Protein AF-E8R1T0-F1 (afdb_monomer_lite)

Foldseek 3Di:
DDDDDDDPDDDPDDDPAPDQVAQKHFQLCCSLQQFQPVQPVHRRHGHPQCNSRRIDGADPPKDQQLLVRLNLDDVSAGDPQCRRRRIHHDDDAFKWFDPQCRQNQADPPPSAGDPRCSRRRIDHPDDDDPDPDDIDGDPPDDDDDD

InterPro domains:
  IPR036410 Heat shock protein DnaJ, cysteine-rich domain superfamily [SSF57938] (24-89)
  IPR036410 Heat shock protein DnaJ, cysteine-rich domain superfamily [SSF57938] (96-127)

Sequence (146 aa):
MSHVPAEPILTSRRPATPDPERGWVTCAFCGGTGIDPFGIMSELSTCSRCMGHGIVYVRPPHLRCAYCRGTGRHKTYACPVCKGAGVVTRPPGTLLTCPDCRGRGYEAESGMPCRTCKGIGVVTSGRNGRFRKAVHLVPATGSETR

Structure (mmCIF, N/CA/C/O backbone):
data_AF-E8R1T0-F1
#
_entry.id   AF-E8R1T0-F1
#
loop_
_atom_site.group_PDB
_atom_site.id
_atom_site.type_symbol
_atom_site.label_atom_id
_atom_site.label_alt_id
_atom_site.label_comp_id
_atom_site.label_asym_id
_atom_site.label_entity_id
_atom_site.label_seq_id
_atom_site.pdbx_PDB_ins_code
_atom_site.Cartn_x
_atom_site.Cartn_y
_atom_site.Cartn_z
_atom_site.occupancy
_atom_site.B_iso_or_equiv
_atom_site.auth_seq_id
_atom_site.auth_comp_id
_atom_site.auth_asym_id
_atom_site.auth_atom_id
_atom_site.pdbx_PDB_model_num
ATOM 1 N N . MET A 1 1 ? 50.961 -18.582 -16.296 1.00 46.59 1 MET A N 1
ATOM 2 C CA . MET A 1 1 ? 49.897 -17.637 -15.896 1.00 46.59 1 MET A CA 1
ATOM 3 C C . MET A 1 1 ? 48.577 -18.361 -16.087 1.00 46.59 1 MET A C 1
ATOM 5 O O . MET A 1 1 ? 48.102 -18.463 -17.208 1.00 46.59 1 MET A O 1
ATOM 9 N N . SER A 1 2 ? 48.086 -19.014 -15.036 1.00 43.47 2 SER A N 1
ATOM 10 C CA . SER A 1 2 ? 46.946 -19.932 -15.120 1.00 43.47 2 SER A CA 1
ATOM 11 C C . SER A 1 2 ? 45.640 -19.152 -14.990 1.00 43.47 2 SER A C 1
ATOM 13 O O . SER A 1 2 ? 45.421 -18.483 -13.983 1.00 43.47 2 SER A O 1
ATOM 15 N N . HIS A 1 3 ? 44.795 -19.220 -16.019 1.00 50.19 3 HIS A N 1
ATOM 16 C CA . HIS A 1 3 ? 43.432 -18.695 -15.989 1.00 50.19 3 HIS A CA 1
ATOM 17 C C . HIS A 1 3 ? 42.591 -19.495 -14.989 1.00 50.19 3 HIS A C 1
ATOM 19 O O . HIS A 1 3 ? 42.452 -20.709 -15.122 1.00 50.19 3 HIS A O 1
ATOM 25 N N . VAL A 1 4 ? 42.024 -18.805 -14.002 1.00 54.84 4 VAL A N 1
ATOM 26 C CA . VAL A 1 4 ? 40.996 -19.351 -13.110 1.00 54.84 4 VAL A CA 1
ATOM 27 C C . VAL A 1 4 ? 39.639 -19.146 -13.797 1.00 54.84 4 VAL A C 1
ATOM 29 O O . VAL A 1 4 ? 39.319 -18.001 -14.127 1.00 54.84 4 VAL A O 1
ATOM 32 N N . PRO A 1 5 ? 38.840 -20.195 -14.058 1.00 50.88 5 PRO A N 1
ATOM 33 C CA . PRO A 1 5 ? 37.480 -20.019 -14.550 1.00 50.88 5 PRO A CA 1
ATOM 34 C C . PRO A 1 5 ? 36.578 -19.515 -13.416 1.00 50.88 5 PRO A C 1
ATOM 36 O O . PRO A 1 5 ? 36.649 -19.996 -12.286 1.00 50.88 5 PRO A O 1
ATOM 39 N N . ALA A 1 6 ? 35.732 -18.530 -13.718 1.00 53.94 6 ALA A N 1
ATOM 40 C CA . ALA A 1 6 ? 34.710 -18.051 -12.798 1.00 53.94 6 ALA A CA 1
ATOM 41 C C . ALA A 1 6 ? 33.605 -19.109 -12.667 1.00 53.94 6 ALA A C 1
ATOM 43 O O . ALA A 1 6 ? 32.940 -19.443 -13.649 1.00 53.94 6 ALA A O 1
ATOM 44 N N . GLU A 1 7 ? 33.410 -19.634 -11.459 1.00 46.66 7 GLU A N 1
ATOM 45 C CA . GLU A 1 7 ? 32.284 -20.516 -11.162 1.00 46.66 7 GLU A CA 1
ATOM 46 C C . GLU A 1 7 ? 30.957 -19.735 -11.156 1.00 46.66 7 GLU A C 1
ATOM 48 O O . GLU A 1 7 ? 30.908 -18.593 -10.680 1.00 46.66 7 GLU A O 1
ATOM 53 N N . PRO A 1 8 ? 29.853 -20.323 -11.654 1.00 44.88 8 PRO A N 1
ATOM 54 C CA . PRO A 1 8 ? 28.541 -19.701 -11.574 1.00 44.88 8 PRO A CA 1
ATOM 55 C C . PRO A 1 8 ? 28.063 -19.690 -10.118 1.00 44.88 8 PRO A C 1
ATOM 57 O O . PRO A 1 8 ? 27.849 -20.735 -9.505 1.00 44.88 8 PRO A O 1
ATOM 60 N N . ILE A 1 9 ? 27.865 -18.491 -9.568 1.00 50.66 9 ILE A N 1
ATOM 61 C CA . ILE A 1 9 ? 27.299 -18.291 -8.231 1.00 50.66 9 ILE A CA 1
ATOM 62 C C . ILE A 1 9 ? 25.887 -18.884 -8.223 1.00 50.66 9 ILE A C 1
ATOM 64 O O . ILE A 1 9 ? 24.948 -18.335 -8.805 1.00 50.66 9 ILE A O 1
ATOM 68 N N . LEU A 1 10 ? 25.766 -20.038 -7.571 1.00 48.84 10 LEU A N 1
ATOM 69 C CA . LEU A 1 10 ? 24.530 -20.776 -7.387 1.00 48.84 10 LEU A CA 1
ATOM 70 C C . LEU A 1 10 ? 23.458 -19.868 -6.764 1.00 48.84 10 LEU A C 1
ATOM 72 O O . LEU A 1 10 ? 23.618 -19.297 -5.687 1.00 48.84 10 LEU A O 1
ATOM 76 N N . THR A 1 11 ? 22.348 -19.780 -7.485 1.00 52.62 11 THR A N 1
ATOM 77 C CA . THR A 1 11 ? 21.036 -19.236 -7.134 1.00 52.62 11 THR A CA 1
ATOM 78 C C . THR A 1 11 ? 20.724 -19.220 -5.630 1.00 52.62 11 THR A C 1
ATOM 80 O O . THR A 1 11 ? 20.352 -20.240 -5.042 1.00 52.62 11 THR A O 1
ATOM 83 N N . SER A 1 12 ? 20.769 -18.033 -5.021 1.00 45.50 12 SER A N 1
ATOM 84 C CA . SER A 1 12 ? 20.104 -17.785 -3.740 1.00 45.50 12 SER A CA 1
ATOM 85 C C . SER A 1 12 ? 18.596 -17.933 -3.950 1.00 45.50 12 SER A C 1
ATOM 87 O O . SER A 1 12 ? 17.959 -17.132 -4.639 1.00 45.50 12 SER A O 1
ATOM 89 N N . ARG A 1 13 ? 18.040 -19.029 -3.429 1.00 53.25 13 ARG A N 1
ATOM 90 C CA . ARG A 1 13 ? 16.621 -19.381 -3.524 1.00 53.25 13 ARG A CA 1
ATOM 91 C C . ARG A 1 13 ? 15.786 -18.2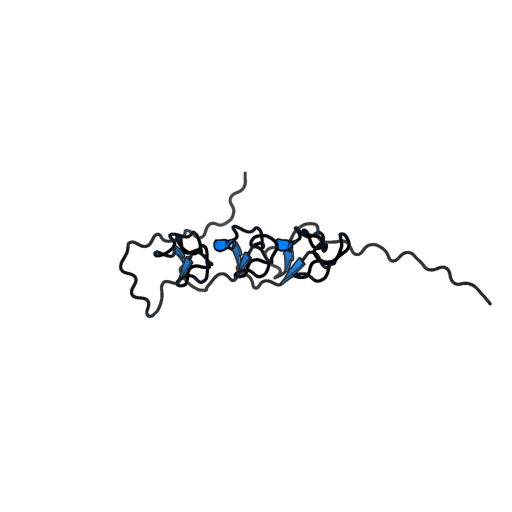46 -2.930 1.00 53.25 13 ARG A C 1
ATOM 93 O O . ARG A 1 13 ? 15.746 -18.076 -1.714 1.00 53.25 13 ARG A O 1
ATOM 100 N N . ARG A 1 14 ? 15.102 -17.482 -3.787 1.00 56.03 14 ARG A N 1
ATOM 101 C CA . ARG A 1 14 ? 14.025 -16.576 -3.364 1.00 56.03 14 ARG A CA 1
ATOM 102 C C . ARG A 1 14 ? 12.980 -17.409 -2.604 1.00 56.03 14 ARG A C 1
ATOM 104 O O . ARG A 1 14 ? 12.484 -18.379 -3.179 1.00 56.03 14 ARG A O 1
ATOM 111 N N . PRO A 1 15 ? 12.628 -17.074 -1.350 1.00 50.91 15 PRO A N 1
ATOM 112 C CA . PRO A 1 15 ? 11.488 -17.693 -0.684 1.00 50.91 15 PRO A CA 1
ATOM 113 C C . PRO A 1 15 ? 10.228 -17.436 -1.518 1.00 50.91 15 PRO A C 1
ATOM 115 O O . PRO A 1 15 ? 9.929 -16.291 -1.851 1.00 50.91 15 PRO A O 1
ATOM 118 N N . ALA A 1 16 ? 9.515 -18.501 -1.884 1.00 54.97 16 ALA A N 1
ATOM 119 C CA . ALA A 1 16 ? 8.381 -18.444 -2.809 1.00 54.97 16 ALA A CA 1
ATOM 120 C C . ALA A 1 16 ? 7.111 -17.809 -2.208 1.00 54.97 16 ALA A C 1
ATOM 122 O O . ALA A 1 16 ? 6.135 -17.610 -2.925 1.00 54.97 16 ALA A O 1
ATOM 123 N N . THR A 1 17 ? 7.110 -17.451 -0.922 1.00 48.69 17 THR A N 1
ATOM 124 C CA . THR A 1 17 ? 5.967 -16.817 -0.255 1.00 48.69 17 THR A CA 1
ATOM 125 C C . THR A 1 17 ? 6.437 -15.878 0.861 1.00 48.69 17 THR A C 1
ATOM 127 O O . THR A 1 17 ? 7.293 -16.280 1.653 1.00 48.69 17 THR A O 1
ATOM 130 N N . PRO A 1 18 ? 5.898 -14.650 0.973 1.00 53.25 18 PRO A N 1
ATOM 131 C CA . PRO A 1 18 ? 6.121 -13.809 2.143 1.00 53.25 18 PRO A CA 1
ATOM 132 C C . PRO A 1 18 ? 5.505 -14.472 3.383 1.00 53.25 18 PRO A C 1
ATOM 134 O O . PRO A 1 18 ? 4.295 -14.668 3.456 1.00 53.25 18 PRO A O 1
ATOM 137 N N . ASP A 1 19 ? 6.366 -14.847 4.326 1.00 52.62 19 ASP A N 1
ATOM 138 C CA . ASP A 1 19 ? 6.014 -15.396 5.635 1.00 52.62 19 ASP A CA 1
ATOM 139 C C . ASP A 1 19 ? 5.383 -14.283 6.499 1.00 52.62 19 ASP A C 1
ATOM 141 O O . ASP A 1 19 ? 6.057 -13.286 6.765 1.00 52.62 19 ASP A O 1
ATOM 145 N N . PRO A 1 20 ? 4.115 -14.402 6.935 1.00 54.84 20 PRO A N 1
ATOM 146 C CA . PRO A 1 20 ? 3.448 -13.379 7.739 1.00 54.84 20 PRO A CA 1
ATOM 147 C C . PRO A 1 20 ? 4.007 -13.235 9.169 1.00 54.84 20 PRO A C 1
ATOM 149 O O . PRO A 1 20 ? 3.711 -12.227 9.821 1.00 54.84 20 PRO A O 1
ATOM 152 N N . GLU A 1 21 ? 4.814 -14.185 9.657 1.00 56.72 21 GLU A N 1
ATOM 153 C CA . GLU A 1 21 ? 5.467 -14.122 10.974 1.00 56.72 21 GLU A CA 1
ATOM 154 C C . GLU A 1 21 ? 6.832 -13.427 10.927 1.00 56.72 21 GLU A C 1
ATOM 156 O O . GLU A 1 21 ? 7.286 -12.843 11.917 1.00 56.72 21 GLU A O 1
ATOM 161 N N . ARG A 1 22 ? 7.478 -13.410 9.758 1.00 61.22 22 ARG A N 1
ATOM 162 C CA . ARG A 1 22 ? 8.697 -12.632 9.526 1.00 61.22 22 ARG A CA 1
ATOM 163 C C . ARG A 1 22 ? 8.289 -11.257 9.037 1.00 61.22 22 ARG A C 1
ATOM 165 O O . ARG A 1 22 ? 7.431 -11.104 8.182 1.00 61.22 22 ARG A O 1
ATOM 172 N N . GLY A 1 23 ? 8.935 -10.219 9.551 1.00 82.50 23 GLY A N 1
ATOM 173 C CA . GLY A 1 23 ? 8.658 -8.840 9.153 1.00 82.50 23 GLY A CA 1
ATOM 174 C C . GLY A 1 23 ? 8.986 -8.512 7.692 1.00 82.50 23 GLY A C 1
ATOM 175 O O . GLY A 1 23 ? 9.224 -7.355 7.411 1.00 82.50 23 GLY A O 1
ATOM 176 N N . TRP A 1 24 ? 9.050 -9.469 6.765 1.00 91.50 24 TRP A N 1
ATOM 177 C CA . TRP A 1 24 ? 9.344 -9.262 5.351 1.00 91.50 24 TRP A CA 1
ATOM 178 C C . TRP A 1 24 ? 8.138 -9.654 4.507 1.00 91.50 24 TRP A C 1
ATOM 180 O O . TRP A 1 24 ? 7.695 -10.797 4.532 1.00 91.50 24 TRP A O 1
ATOM 190 N N . VAL A 1 25 ? 7.637 -8.712 3.714 1.00 92.19 25 VAL A N 1
ATOM 191 C CA . VAL A 1 25 ? 6.534 -8.947 2.776 1.00 92.19 25 VAL A CA 1
ATOM 192 C C . VAL A 1 25 ? 6.995 -8.697 1.347 1.00 92.19 25 VAL A C 1
ATOM 194 O O . VAL A 1 25 ? 7.926 -7.921 1.110 1.00 92.19 25 VAL A O 1
ATOM 197 N N . THR A 1 26 ? 6.324 -9.316 0.376 1.00 95.75 26 THR A N 1
ATOM 198 C CA . THR A 1 26 ? 6.538 -9.003 -1.040 1.00 95.75 26 THR A CA 1
ATOM 199 C C . THR A 1 26 ? 6.303 -7.514 -1.271 1.00 95.75 26 THR A C 1
ATOM 201 O O . THR A 1 26 ? 5.313 -6.943 -0.808 1.00 95.75 26 THR A O 1
ATOM 204 N N . CYS A 1 27 ? 7.214 -6.867 -1.995 1.00 96.81 27 CYS A N 1
ATOM 205 C CA . CYS A 1 27 ? 7.077 -5.465 -2.355 1.00 96.81 27 CYS A CA 1
ATOM 206 C C . CYS A 1 27 ? 5.879 -5.296 -3.295 1.00 96.81 27 CYS A C 1
ATOM 208 O O . CYS A 1 27 ? 5.992 -5.521 -4.501 1.00 96.81 27 CYS A O 1
ATOM 210 N N . ALA A 1 28 ? 4.735 -4.877 -2.754 1.00 97.69 28 ALA A N 1
ATOM 211 C CA . ALA A 1 28 ? 3.517 -4.675 -3.534 1.00 97.69 28 ALA A CA 1
ATOM 212 C C . ALA A 1 28 ? 3.709 -3.638 -4.651 1.00 97.69 28 ALA A C 1
ATOM 214 O O . ALA A 1 28 ? 3.136 -3.781 -5.728 1.00 97.69 28 ALA A O 1
ATOM 215 N N . PHE A 1 29 ? 4.576 -2.638 -4.439 1.00 96.75 29 PHE A N 1
ATOM 216 C CA . PHE A 1 29 ? 4.881 -1.645 -5.463 1.00 96.75 29 PHE A CA 1
ATOM 217 C C . PHE A 1 29 ? 5.438 -2.268 -6.741 1.00 96.75 29 PHE A C 1
ATOM 219 O O . PHE A 1 29 ? 4.982 -1.876 -7.798 1.00 96.75 29 PHE A O 1
ATOM 226 N N . CYS A 1 30 ? 6.354 -3.238 -6.703 1.00 96.31 30 CYS A N 1
ATOM 227 C CA . CYS A 1 30 ? 6.837 -3.908 -7.925 1.00 96.31 30 CYS A CA 1
ATOM 228 C C . CYS A 1 30 ? 6.238 -5.304 -8.141 1.00 96.31 30 CYS A C 1
ATOM 230 O O . CYS A 1 30 ? 6.597 -5.976 -9.098 1.00 96.31 30 CYS A O 1
ATOM 232 N N . GLY A 1 31 ? 5.351 -5.768 -7.257 1.00 95.00 31 GLY A N 1
ATOM 233 C CA . GLY A 1 31 ? 4.855 -7.146 -7.279 1.00 95.00 31 GLY A CA 1
ATOM 234 C C . GLY A 1 31 ? 5.948 -8.188 -7.013 1.00 95.00 31 GLY A C 1
ATOM 235 O O . GLY A 1 31 ? 5.815 -9.333 -7.420 1.00 95.00 31 GLY A O 1
ATOM 236 N N . GLY A 1 32 ? 7.049 -7.792 -6.369 1.00 95.81 32 GLY A N 1
ATOM 237 C CA . GLY A 1 32 ? 8.174 -8.680 -6.073 1.00 95.81 32 GLY A CA 1
ATOM 238 C C . GLY A 1 32 ? 9.211 -8.858 -7.181 1.00 95.81 32 GLY A C 1
ATOM 239 O O . GLY A 1 32 ? 10.209 -9.539 -6.960 1.00 95.81 32 GLY A O 1
ATOM 240 N N . THR A 1 33 ? 9.046 -8.218 -8.341 1.00 95.69 33 THR A N 1
ATOM 241 C CA . THR A 1 33 ? 10.011 -8.340 -9.450 1.00 95.69 33 THR A CA 1
ATOM 242 C C . THR A 1 33 ? 11.372 -7.728 -9.118 1.00 95.69 33 THR A C 1
ATOM 244 O O . THR A 1 33 ? 12.394 -8.174 -9.632 1.00 95.69 33 THR A O 1
ATOM 247 N N . GLY A 1 34 ? 11.382 -6.705 -8.257 1.00 94.88 34 GLY A N 1
ATOM 248 C CA . GLY A 1 34 ? 12.554 -5.862 -8.024 1.00 94.88 34 GLY A CA 1
ATOM 249 C C . GLY A 1 34 ? 12.772 -4.803 -9.110 1.00 94.88 34 GLY A C 1
ATOM 250 O O . GLY A 1 34 ? 13.667 -3.981 -8.965 1.00 94.88 34 GLY A O 1
ATOM 251 N N . ILE A 1 35 ? 11.928 -4.757 -10.141 1.00 94.69 35 ILE A N 1
ATOM 252 C CA . ILE A 1 35 ? 12.022 -3.821 -11.270 1.00 94.69 35 ILE A CA 1
ATOM 253 C C . ILE A 1 35 ? 10.973 -2.718 -11.094 1.00 94.69 35 ILE A C 1
ATOM 255 O O . ILE A 1 35 ? 9.875 -2.976 -10.586 1.00 94.69 35 ILE A O 1
ATOM 259 N N . ASP A 1 36 ? 11.319 -1.478 -11.436 1.00 93.25 36 ASP A N 1
ATOM 260 C CA . ASP A 1 36 ? 10.378 -0.363 -11.438 1.00 93.25 36 ASP A CA 1
ATOM 261 C C . ASP A 1 36 ? 9.261 -0.637 -12.458 1.00 93.25 36 ASP A C 1
ATOM 263 O O . ASP A 1 36 ? 9.531 -0.793 -13.646 1.00 93.25 36 ASP A O 1
ATOM 267 N N . PRO A 1 37 ? 7.996 -0.714 -12.022 1.00 90.88 37 PRO A N 1
ATOM 268 C CA . PRO A 1 37 ? 6.902 -1.132 -12.893 1.00 90.88 37 PRO A CA 1
ATOM 269 C C . PRO A 1 37 ? 6.464 -0.055 -13.892 1.00 90.88 37 PRO A C 1
ATOM 271 O O . PRO A 1 37 ? 5.557 -0.316 -14.679 1.00 90.88 37 PRO A O 1
ATOM 274 N N . PHE A 1 38 ? 7.030 1.153 -13.823 1.00 90.44 38 PHE A N 1
ATOM 275 C CA . PHE A 1 38 ? 6.661 2.280 -14.676 1.00 90.44 38 PHE A CA 1
ATOM 276 C C . PHE A 1 38 ? 7.807 2.739 -15.580 1.00 90.44 38 PHE A C 1
ATOM 278 O O . PHE A 1 38 ? 7.598 3.637 -16.389 1.00 90.44 38 PHE A O 1
ATOM 285 N N . GLY A 1 39 ? 8.995 2.141 -15.456 1.00 82.19 39 GLY A N 1
ATOM 286 C CA . GLY A 1 39 ? 10.133 2.398 -16.332 1.00 82.19 39 GLY A CA 1
ATOM 287 C C . GLY A 1 39 ? 10.574 3.862 -16.366 1.00 82.19 39 GLY A C 1
ATOM 288 O O . GLY A 1 39 ? 11.076 4.309 -17.391 1.00 82.19 39 GLY A O 1
ATOM 289 N N . ILE A 1 40 ? 10.372 4.621 -15.277 1.00 76.31 40 ILE A N 1
ATOM 290 C CA . ILE A 1 40 ? 10.496 6.095 -15.278 1.00 76.31 40 ILE A CA 1
ATO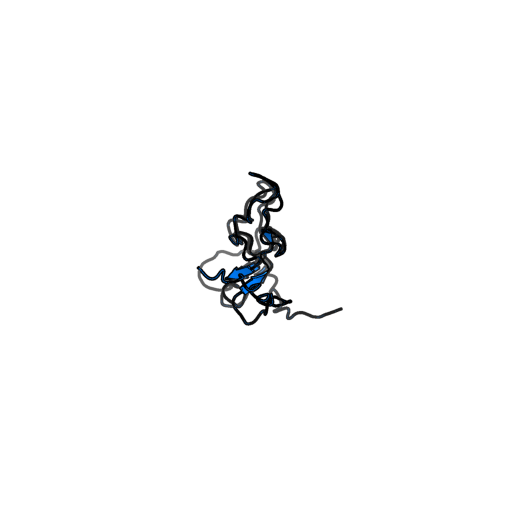M 291 C C . ILE A 1 40 ? 11.884 6.582 -15.737 1.00 76.31 40 ILE A C 1
ATOM 293 O O . ILE A 1 40 ? 11.980 7.650 -16.335 1.00 76.31 40 ILE A O 1
ATOM 297 N N . MET A 1 41 ? 12.949 5.813 -15.479 1.00 66.06 41 MET A N 1
ATOM 298 C CA . MET A 1 41 ? 14.293 6.085 -16.017 1.00 66.06 41 MET A CA 1
ATOM 299 C C . MET A 1 41 ? 14.695 5.126 -17.152 1.00 66.06 41 MET A C 1
ATOM 301 O O . MET A 1 41 ? 15.411 5.532 -18.061 1.00 66.06 41 MET A O 1
ATOM 305 N N . SER A 1 42 ? 14.256 3.864 -17.098 1.00 82.19 42 SER A N 1
ATOM 306 C CA . SER A 1 42 ? 14.391 2.828 -18.136 1.00 82.19 42 SER A CA 1
ATOM 307 C C . SER A 1 42 ? 13.605 1.572 -17.733 1.00 82.19 42 SER A C 1
ATOM 309 O O . SER A 1 42 ? 13.307 1.386 -16.552 1.00 82.19 42 SER A O 1
ATOM 311 N N . GLU A 1 43 ? 13.348 0.652 -18.665 1.00 78.12 43 GLU A N 1
ATOM 312 C CA . GLU A 1 43 ? 12.692 -0.643 -18.380 1.00 78.12 43 GLU A CA 1
ATOM 313 C C . GLU A 1 43 ? 13.485 -1.544 -17.416 1.00 78.12 43 GLU A C 1
ATOM 315 O O . GLU A 1 43 ? 12.922 -2.413 -16.756 1.00 78.12 43 GLU A O 1
ATOM 320 N N . LEU A 1 44 ? 14.797 -1.318 -17.304 1.00 81.25 44 LEU A N 1
ATOM 321 C CA . LEU A 1 44 ? 15.699 -2.068 -16.426 1.00 81.25 44 LEU A CA 1
ATOM 322 C C . LEU A 1 44 ? 15.909 -1.386 -15.069 1.00 81.25 44 LEU A C 1
ATOM 324 O O . LEU A 1 44 ? 16.734 -1.828 -14.267 1.00 81.25 44 LEU A O 1
ATOM 328 N N . SER A 1 45 ? 15.193 -0.292 -14.808 1.00 89.12 45 SER A N 1
ATOM 329 C CA . SER A 1 45 ? 15.346 0.458 -13.567 1.00 89.12 45 SER A CA 1
ATOM 330 C C . SER A 1 45 ? 14.970 -0.403 -12.371 1.00 89.12 45 SER A C 1
ATOM 332 O O . SER A 1 45 ? 13.916 -1.039 -12.340 1.00 89.12 45 SER A O 1
ATOM 334 N N . THR A 1 46 ? 15.824 -0.415 -11.351 1.00 93.75 46 THR A N 1
ATOM 335 C CA . THR A 1 46 ? 15.505 -1.104 -10.104 1.00 93.75 46 THR A CA 1
ATOM 336 C C . THR A 1 46 ? 14.334 -0.412 -9.413 1.00 93.75 46 THR A C 1
ATOM 338 O O . THR A 1 46 ? 14.167 0.807 -9.450 1.00 93.75 46 THR A O 1
ATOM 341 N N . CYS A 1 47 ? 13.490 -1.206 -8.762 1.00 94.38 47 CYS A N 1
ATOM 342 C CA . CYS A 1 47 ? 12.345 -0.705 -8.024 1.00 94.38 47 CYS A CA 1
ATOM 343 C C . CYS A 1 47 ? 12.819 0.233 -6.911 1.00 94.38 47 CYS A C 1
ATOM 345 O O . CYS A 1 47 ? 13.431 -0.214 -5.937 1.00 94.38 47 CYS A O 1
ATOM 347 N N . SER A 1 48 ? 12.445 1.509 -7.008 1.00 91.81 48 SER A N 1
ATOM 348 C CA . SER A 1 48 ? 12.827 2.570 -6.064 1.00 91.81 48 SER A CA 1
ATOM 349 C C . SER A 1 48 ? 12.446 2.282 -4.610 1.00 91.81 48 SER A C 1
ATOM 351 O O . SER A 1 48 ? 13.024 2.852 -3.685 1.00 91.81 48 SER A O 1
ATOM 353 N N . ARG A 1 49 ? 11.479 1.384 -4.377 1.00 94.12 49 ARG A N 1
ATOM 354 C CA . ARG A 1 49 ? 11.028 1.065 -3.024 1.00 94.12 49 ARG A CA 1
ATOM 355 C C . ARG A 1 49 ? 11.807 -0.050 -2.336 1.00 94.12 49 ARG A C 1
ATOM 357 O O . ARG A 1 49 ? 12.076 0.058 -1.143 1.00 94.12 49 ARG A O 1
ATOM 364 N N . CYS A 1 50 ? 12.089 -1.125 -3.062 1.00 95.31 50 CYS A N 1
ATOM 365 C CA . CYS A 1 50 ? 12.772 -2.306 -2.525 1.00 95.31 50 CYS A CA 1
ATOM 366 C C . CYS A 1 50 ? 14.214 -2.433 -3.014 1.00 95.31 50 CYS A C 1
ATOM 368 O O . CYS A 1 50 ? 14.848 -3.435 -2.718 1.00 95.31 50 CYS A O 1
ATOM 370 N N . MET A 1 51 ? 14.711 -1.463 -3.788 1.00 93.19 51 MET A N 1
ATOM 371 C CA . MET A 1 51 ? 16.087 -1.406 -4.291 1.00 93.19 51 MET A CA 1
ATOM 372 C C . MET A 1 51 ? 16.506 -2.675 -5.053 1.00 93.19 51 MET A C 1
ATOM 374 O O . MET A 1 51 ? 17.639 -3.122 -4.957 1.00 93.19 51 MET A O 1
ATOM 378 N N . GLY A 1 52 ? 15.577 -3.295 -5.788 1.00 94.62 52 GLY A N 1
ATOM 379 C CA . GLY A 1 52 ? 15.842 -4.546 -6.513 1.00 94.62 52 GLY A CA 1
ATOM 380 C C . GLY A 1 52 ? 15.544 -5.837 -5.747 1.00 94.62 52 GLY A C 1
ATOM 381 O O . GLY A 1 52 ? 15.437 -6.890 -6.369 1.00 94.62 52 GLY A O 1
ATOM 382 N N . HIS A 1 53 ? 15.333 -5.792 -4.428 1.00 95.00 53 HIS A N 1
ATOM 383 C CA . HIS A 1 53 ? 15.184 -7.011 -3.620 1.00 95.00 53 HIS A CA 1
ATOM 384 C C . HIS A 1 53 ? 13.853 -7.752 -3.818 1.00 95.00 53 HIS A C 1
ATOM 386 O O . HIS A 1 53 ? 13.758 -8.936 -3.511 1.00 95.00 53 HIS A O 1
ATOM 392 N N . GLY A 1 54 ? 12.801 -7.069 -4.276 1.00 95.62 54 GLY A N 1
ATOM 393 C CA . GLY A 1 54 ? 11.456 -7.646 -4.412 1.00 95.62 54 GLY A CA 1
ATOM 394 C C . GLY A 1 54 ? 10.701 -7.831 -3.086 1.00 95.62 54 GLY A C 1
ATOM 395 O O . GLY A 1 54 ? 9.514 -8.146 -3.087 1.00 95.62 54 GLY A O 1
ATOM 396 N N . ILE A 1 55 ? 11.333 -7.557 -1.947 1.00 94.62 55 ILE A N 1
ATOM 397 C CA . ILE A 1 55 ? 10.740 -7.648 -0.607 1.00 94.62 55 ILE A CA 1
ATOM 398 C C . ILE A 1 55 ? 10.990 -6.364 0.186 1.00 94.62 55 ILE A C 1
ATOM 400 O O . ILE A 1 55 ? 11.925 -5.617 -0.104 1.00 94.62 55 ILE A O 1
ATOM 404 N N . VAL A 1 56 ? 10.141 -6.087 1.175 1.00 94.19 56 VAL A N 1
ATOM 405 C CA . VAL A 1 56 ? 10.272 -4.937 2.082 1.00 94.19 56 VAL A CA 1
ATOM 406 C C . VAL A 1 56 ? 9.972 -5.337 3.520 1.00 94.19 56 VAL A C 1
ATOM 408 O O . VAL A 1 56 ? 9.139 -6.209 3.765 1.00 94.19 56 VAL A O 1
ATOM 411 N N . TYR A 1 57 ? 10.627 -4.670 4.470 1.00 91.38 57 TYR A N 1
ATOM 412 C CA . TYR A 1 57 ? 10.382 -4.901 5.887 1.00 91.38 57 TYR A CA 1
ATOM 413 C C . TYR A 1 57 ? 9.139 -4.144 6.385 1.00 91.38 57 TYR A C 1
ATOM 415 O O . TYR A 1 57 ? 8.974 -2.951 6.114 1.00 91.38 57 TYR A O 1
ATOM 423 N N . VAL A 1 58 ? 8.284 -4.821 7.149 1.00 90.88 58 VAL A N 1
ATOM 424 C CA . VAL A 1 58 ? 7.092 -4.300 7.820 1.00 90.88 58 VAL A CA 1
ATOM 425 C C . VAL A 1 58 ? 6.988 -4.929 9.207 1.00 90.88 58 VAL A C 1
ATOM 427 O O . VAL A 1 58 ? 7.121 -6.136 9.362 1.00 90.88 58 VAL A O 1
ATOM 430 N N . ARG A 1 59 ? 6.686 -4.116 10.225 1.00 88.25 59 ARG A N 1
ATOM 431 C CA . ARG A 1 59 ? 6.475 -4.599 11.596 1.00 88.25 59 ARG A CA 1
ATOM 432 C C . ARG A 1 59 ? 5.156 -5.389 11.705 1.00 88.25 59 ARG A C 1
AT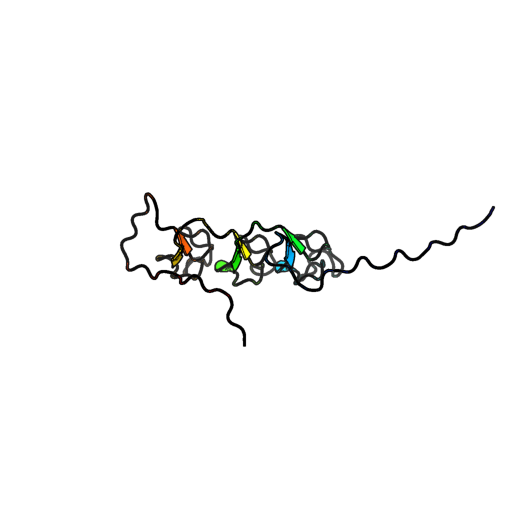OM 434 O O . ARG A 1 59 ? 4.108 -4.784 11.448 1.00 88.25 59 ARG A O 1
ATOM 441 N N . PRO A 1 60 ? 5.177 -6.671 12.121 1.00 88.50 60 PRO A N 1
ATOM 442 C CA . PRO A 1 60 ? 3.972 -7.428 12.456 1.00 88.50 60 PRO A CA 1
ATOM 443 C C . PRO A 1 60 ? 3.353 -6.978 13.798 1.00 88.50 60 PRO A C 1
ATOM 445 O O . PRO A 1 60 ? 4.073 -6.457 14.653 1.00 88.50 60 PRO A O 1
ATOM 448 N N . PRO A 1 61 ? 2.044 -7.193 14.025 1.00 90.69 61 PRO A N 1
ATOM 449 C CA . PRO A 1 61 ? 1.050 -7.573 13.025 1.00 90.69 61 PRO A CA 1
ATOM 450 C C . PRO A 1 61 ? 0.772 -6.412 12.060 1.00 90.69 61 PRO A C 1
ATOM 452 O O . PRO A 1 61 ? 0.918 -5.240 12.411 1.00 90.69 61 PRO A O 1
ATOM 455 N N . HIS A 1 62 ? 0.353 -6.725 10.837 1.00 91.44 62 HIS A N 1
ATOM 456 C CA . HIS A 1 62 ? 0.060 -5.731 9.806 1.00 91.44 62 HIS A CA 1
ATOM 457 C C . HIS A 1 62 ? -1.351 -5.909 9.233 1.00 91.44 62 HIS A C 1
ATOM 459 O O . HIS A 1 62 ? -1.963 -6.966 9.347 1.00 91.44 62 HIS A O 1
ATOM 465 N N . LEU A 1 63 ? -1.883 -4.840 8.646 1.00 93.94 63 LEU A N 1
ATOM 466 C CA . LEU A 1 63 ? -3.178 -4.788 7.972 1.00 93.94 63 LEU A CA 1
ATOM 467 C C . LEU A 1 63 ? -2.963 -4.436 6.504 1.00 93.94 63 LEU A C 1
ATOM 469 O O . LEU A 1 63 ? -2.058 -3.666 6.170 1.00 93.94 63 LEU A O 1
ATOM 473 N N . ARG A 1 64 ? -3.842 -4.913 5.621 1.00 96.25 64 ARG A N 1
ATOM 474 C CA . ARG A 1 64 ? -3.890 -4.418 4.241 1.00 96.25 64 ARG A CA 1
ATOM 475 C C . ARG A 1 64 ? -4.125 -2.905 4.253 1.00 96.25 64 ARG A C 1
ATOM 477 O O . ARG A 1 64 ? -5.015 -2.411 4.939 1.00 96.25 64 ARG A O 1
ATOM 484 N N . CYS A 1 65 ? -3.330 -2.157 3.492 1.00 97.81 65 CYS A N 1
ATOM 485 C CA . CYS A 1 65 ? -3.460 -0.705 3.416 1.00 97.81 65 CYS A CA 1
ATOM 486 C C . CYS A 1 65 ? -4.796 -0.334 2.761 1.00 97.81 65 CYS A C 1
ATOM 488 O O . CYS A 1 65 ? -4.981 -0.608 1.574 1.00 97.81 65 CYS A O 1
ATOM 490 N N . ALA A 1 66 ? -5.700 0.308 3.508 1.00 98.06 66 ALA A N 1
ATOM 491 C CA . ALA A 1 66 ? -7.013 0.703 3.000 1.00 98.06 66 ALA A CA 1
ATOM 492 C C . ALA A 1 66 ? -6.910 1.701 1.837 1.00 98.06 66 ALA A C 1
ATOM 494 O O . ALA A 1 66 ? -7.546 1.498 0.805 1.00 98.06 66 ALA A O 1
ATOM 495 N N . TYR A 1 67 ? -6.031 2.706 1.957 1.00 98.25 67 TYR A N 1
ATOM 496 C CA . TYR A 1 67 ? -5.854 3.756 0.946 1.00 98.25 67 TYR A CA 1
ATOM 497 C C . TYR A 1 67 ? -5.571 3.217 -0.465 1.00 98.25 67 TYR A C 1
ATOM 499 O O . TYR A 1 67 ? -6.251 3.577 -1.419 1.00 98.25 67 TYR A O 1
ATOM 507 N N . CYS A 1 68 ? -4.579 2.330 -0.603 1.00 97.75 68 CYS A N 1
ATOM 508 C CA . CYS A 1 68 ? -4.196 1.755 -1.901 1.00 97.75 68 CYS A CA 1
ATOM 509 C C . CYS A 1 68 ? -4.781 0.361 -2.152 1.00 97.75 68 CYS A C 1
ATOM 511 O O . CYS A 1 68 ? -4.449 -0.270 -3.156 1.00 97.75 68 CYS A O 1
ATOM 513 N N . ARG A 1 69 ? -5.588 -0.156 -1.218 1.00 96.88 69 ARG A N 1
ATOM 514 C CA . ARG A 1 69 ? -6.143 -1.516 -1.242 1.00 96.88 69 ARG A CA 1
ATOM 515 C C . ARG A 1 69 ? -5.068 -2.571 -1.518 1.00 96.88 69 ARG A C 1
ATOM 517 O O . ARG A 1 69 ? -5.221 -3.430 -2.379 1.00 96.88 69 ARG A O 1
ATOM 524 N N . GLY A 1 70 ? -3.941 -2.510 -0.821 1.00 96.50 70 GLY A N 1
ATOM 525 C CA . GLY A 1 70 ? -2.880 -3.512 -0.977 1.00 96.50 70 GLY A CA 1
ATOM 526 C C . GLY A 1 70 ? -1.973 -3.372 -2.198 1.00 96.50 70 GLY A C 1
ATOM 527 O O . GLY A 1 70 ? -0.944 -4.028 -2.228 1.00 96.50 70 GLY A O 1
ATOM 528 N N . THR A 1 71 ? -2.278 -2.507 -3.167 1.00 97.31 71 THR A N 1
ATOM 529 C CA . THR A 1 71 ? -1.481 -2.402 -4.408 1.00 97.31 71 THR A CA 1
ATOM 530 C C . THR A 1 71 ? -0.085 -1.815 -4.195 1.00 97.31 71 THR A C 1
ATOM 532 O O . THR A 1 71 ? 0.762 -1.887 -5.075 1.00 97.31 71 THR A O 1
ATOM 535 N N . GLY A 1 72 ? 0.156 -1.155 -3.059 1.00 97.44 72 GLY A N 1
ATOM 536 C CA . GLY A 1 72 ? 1.403 -0.433 -2.818 1.00 97.44 72 GLY A CA 1
ATOM 537 C C . GLY A 1 72 ? 1.576 0.808 -3.700 1.00 97.44 72 GLY A C 1
ATOM 538 O O . GLY A 1 72 ? 2.607 1.468 -3.611 1.00 97.44 72 GLY A O 1
ATOM 539 N N . ARG A 1 73 ? 0.589 1.182 -4.518 1.00 95.56 73 ARG A N 1
ATOM 540 C CA . ARG A 1 73 ? 0.720 2.239 -5.530 1.00 95.56 73 ARG A CA 1
ATOM 541 C C . ARG A 1 73 ? -0.321 3.340 -5.343 1.00 95.56 73 ARG A C 1
ATOM 543 O O . ARG A 1 73 ? -1.425 3.100 -4.856 1.00 95.56 73 ARG A O 1
ATOM 550 N N . HIS A 1 74 ? 0.041 4.552 -5.740 1.00 93.56 74 HIS A N 1
ATOM 551 C CA . HIS A 1 74 ? -0.890 5.631 -6.042 1.00 93.56 74 HIS A CA 1
ATOM 552 C C . HIS A 1 74 ? -0.461 6.241 -7.376 1.00 93.56 74 HIS A C 1
ATOM 554 O O . HIS A 1 74 ? 0.558 6.928 -7.449 1.00 93.56 74 HIS A O 1
ATOM 560 N N . LYS A 1 75 ? -1.224 5.944 -8.436 1.00 90.56 75 LYS A N 1
ATOM 561 C CA . LYS A 1 75 ? -0.804 6.179 -9.826 1.00 90.56 75 LYS A CA 1
ATOM 562 C C . LYS A 1 75 ? 0.556 5.505 -10.083 1.00 90.56 75 LYS A C 1
ATOM 564 O O . LYS A 1 75 ? 0.706 4.324 -9.775 1.00 90.56 75 LYS A O 1
ATOM 569 N N . THR A 1 76 ? 1.528 6.253 -10.593 1.00 91.69 76 THR A N 1
ATOM 570 C CA . THR A 1 76 ? 2.890 5.801 -10.905 1.00 91.69 76 THR A CA 1
ATOM 571 C C . THR A 1 76 ? 3.849 5.841 -9.711 1.00 91.69 76 THR A C 1
ATOM 573 O O . THR A 1 76 ? 5.001 5.439 -9.826 1.00 91.69 76 THR A O 1
ATOM 576 N N . TYR A 1 77 ? 3.397 6.297 -8.540 1.00 91.44 77 TYR A N 1
ATOM 577 C CA . TYR A 1 77 ? 4.250 6.460 -7.363 1.00 91.44 77 TYR A CA 1
ATOM 578 C C . TYR A 1 77 ? 3.939 5.430 -6.284 1.00 91.44 77 TYR A C 1
ATOM 580 O O . TYR A 1 77 ? 2.837 4.874 -6.200 1.00 91.44 77 TYR A O 1
ATOM 588 N N . ALA A 1 78 ? 4.915 5.192 -5.408 1.00 95.62 78 ALA A N 1
ATOM 589 C CA . ALA A 1 78 ? 4.691 4.403 -4.209 1.00 95.62 78 ALA A CA 1
ATOM 590 C C . ALA A 1 78 ? 3.561 5.028 -3.380 1.00 95.62 78 ALA A C 1
ATOM 592 O O . ALA A 1 78 ? 3.502 6.243 -3.184 1.00 95.62 78 ALA A O 1
ATOM 593 N N . CYS A 1 79 ? 2.660 4.187 -2.874 1.00 97.69 79 CYS A N 1
ATOM 594 C CA . CYS A 1 79 ? 1.543 4.634 -2.053 1.00 97.69 79 CYS A CA 1
ATOM 595 C C . CYS A 1 79 ? 2.062 5.485 -0.877 1.00 97.69 79 CYS A C 1
ATOM 597 O O . CYS A 1 79 ? 2.915 5.012 -0.117 1.00 97.69 79 CYS A O 1
ATOM 599 N N . PRO A 1 80 ? 1.540 6.707 -0.670 1.00 97.00 80 PRO A N 1
ATOM 600 C CA . PRO A 1 80 ? 2.054 7.617 0.350 1.00 97.00 80 PRO A CA 1
ATOM 601 C C . PRO A 1 80 ? 1.846 7.098 1.778 1.00 97.00 80 PRO A C 1
ATOM 603 O O . PRO A 1 80 ? 2.581 7.513 2.674 1.00 97.00 80 PRO A O 1
ATOM 606 N N . VAL A 1 81 ? 0.895 6.178 1.979 1.00 97.94 81 VAL A N 1
ATOM 607 C CA . VAL A 1 81 ? 0.538 5.599 3.281 1.00 97.94 81 VAL A CA 1
ATOM 608 C C . VAL A 1 81 ? 1.430 4.406 3.630 1.00 97.94 81 VAL A C 1
ATOM 610 O O . VAL A 1 81 ? 2.144 4.443 4.624 1.00 97.94 81 VAL A O 1
ATOM 613 N N . CYS A 1 82 ? 1.429 3.350 2.808 1.00 97.12 82 CYS A N 1
ATOM 614 C CA . CYS A 1 82 ? 2.196 2.126 3.083 1.00 97.12 82 CYS A CA 1
ATOM 615 C C . CYS A 1 82 ? 3.607 2.122 2.489 1.00 97.12 82 CYS A C 1
ATOM 617 O O . CYS A 1 82 ? 4.331 1.140 2.639 1.00 97.12 82 CYS A O 1
ATOM 619 N N . LYS A 1 83 ? 3.986 3.184 1.767 1.00 96.25 83 LYS A N 1
ATOM 620 C CA . LYS A 1 83 ? 5.274 3.305 1.077 1.00 96.25 83 LYS A CA 1
ATOM 621 C C . LYS A 1 83 ? 5.550 2.066 0.224 1.00 96.25 83 LYS A C 1
ATOM 623 O O . LYS A 1 83 ? 6.556 1.405 0.398 1.00 96.25 83 LYS A O 1
ATOM 628 N N . GLY A 1 84 ? 4.626 1.658 -0.636 1.00 96.69 84 GLY A N 1
ATOM 629 C CA . GLY A 1 84 ? 4.868 0.513 -1.522 1.00 96.69 84 GLY A CA 1
ATOM 630 C C . GLY A 1 84 ? 4.802 -0.885 -0.908 1.00 96.69 84 GLY A C 1
ATOM 631 O O . GLY A 1 84 ? 4.847 -1.850 -1.663 1.00 96.69 84 GLY A O 1
ATOM 632 N N . ALA A 1 85 ? 4.623 -1.029 0.407 1.00 96.81 85 ALA A N 1
ATOM 633 C CA . ALA A 1 85 ? 4.511 -2.348 1.032 1.00 96.81 85 ALA A CA 1
ATOM 634 C C . ALA A 1 85 ? 3.157 -3.036 0.790 1.00 96.81 85 ALA A C 1
ATOM 636 O O . ALA A 1 85 ? 3.032 -4.237 0.978 1.00 96.81 85 ALA A O 1
ATOM 637 N N . GLY A 1 86 ? 2.112 -2.281 0.438 1.00 97.12 86 GLY A N 1
ATOM 638 C CA . GLY A 1 86 ? 0.738 -2.799 0.333 1.00 97.12 86 GLY A CA 1
ATOM 639 C C . GLY A 1 86 ? 0.061 -3.038 1.690 1.00 97.12 86 GLY A C 1
ATOM 640 O O . GLY A 1 86 ? -1.164 -3.001 1.793 1.00 97.12 86 GLY A O 1
ATOM 641 N N . VAL A 1 87 ? 0.832 -3.154 2.763 1.00 96.31 87 VAL A N 1
ATOM 642 C CA . VAL A 1 87 ? 0.353 -3.316 4.139 1.00 96.31 87 VAL A CA 1
ATOM 643 C C . VAL A 1 87 ? 0.868 -2.192 5.041 1.00 96.31 87 VAL A C 1
ATOM 645 O O . VAL A 1 87 ? 1.839 -1.510 4.719 1.00 96.31 87 VAL A O 1
ATOM 648 N N . VAL A 1 88 ? 0.200 -1.974 6.167 1.00 95.19 88 VAL A N 1
ATOM 649 C CA . VAL A 1 88 ? 0.584 -1.016 7.214 1.00 95.19 88 VAL A CA 1
ATOM 650 C C . VAL A 1 88 ? 0.624 -1.728 8.558 1.00 95.19 88 VAL A C 1
ATOM 652 O O . VAL A 1 88 ? -0.135 -2.668 8.773 1.00 95.19 88 VAL A O 1
ATOM 655 N N . THR A 1 89 ? 1.478 -1.287 9.481 1.00 91.44 89 THR A N 1
ATOM 656 C CA . THR A 1 89 ? 1.487 -1.832 10.846 1.00 91.44 89 THR A CA 1
ATOM 657 C C . THR A 1 89 ? 0.115 -1.664 11.484 1.00 91.44 89 THR A C 1
ATOM 659 O O . THR A 1 89 ? -0.484 -0.586 11.429 1.00 91.44 89 THR A O 1
ATOM 662 N N . ARG A 1 90 ? -0.383 -2.741 12.088 1.00 91.81 90 ARG A N 1
ATOM 663 C CA . ARG A 1 90 ? -1.648 -2.744 12.808 1.00 91.81 90 ARG A CA 1
ATOM 664 C C . ARG A 1 90 ? -1.506 -1.877 14.068 1.00 91.81 90 ARG A C 1
ATOM 666 O O . ARG A 1 90 ? -0.635 -2.168 14.890 1.00 91.81 90 ARG A O 1
ATOM 673 N N . PRO A 1 91 ? -2.345 -0.843 14.255 1.00 89.69 91 PRO A N 1
ATOM 674 C CA . PRO A 1 91 ? -2.369 -0.097 15.507 1.00 89.69 91 PRO A CA 1
ATOM 675 C C . PRO A 1 91 ? -2.705 -1.015 16.697 1.00 89.69 91 PRO A C 1
ATOM 677 O O . PRO A 1 91 ? -3.505 -1.942 16.535 1.00 89.69 91 PRO A O 1
ATOM 680 N N . PRO A 1 92 ? -2.125 -0.782 17.886 1.00 86.75 92 PRO A N 1
ATOM 681 C CA . PRO A 1 92 ? -2.430 -1.581 19.069 1.00 86.75 92 PRO A CA 1
ATOM 682 C C . PRO A 1 92 ? -3.866 -1.336 19.564 1.00 86.75 92 PRO A C 1
ATOM 684 O O . PRO A 1 92 ? -4.414 -0.253 19.392 1.00 86.75 92 PRO A O 1
ATOM 687 N N . GLY A 1 93 ? -4.458 -2.322 20.240 1.00 88.50 93 GLY A N 1
ATOM 688 C CA . GLY A 1 93 ? -5.790 -2.208 20.848 1.00 88.50 93 GLY A CA 1
ATOM 689 C C . GLY A 1 93 ? -6.959 -2.562 19.920 1.00 88.50 93 GLY A C 1
ATOM 690 O O . GLY A 1 93 ? -6.790 -3.183 18.866 1.00 88.50 93 GLY A O 1
ATOM 691 N N . THR A 1 94 ? -8.172 -2.205 20.353 1.00 90.44 94 THR A N 1
ATOM 692 C CA . THR A 1 94 ? -9.421 -2.532 19.649 1.00 90.44 94 THR A CA 1
ATOM 693 C C . THR A 1 94 ? -9.604 -1.639 18.433 1.00 90.44 94 THR A C 1
ATOM 695 O O . THR A 1 94 ? -9.694 -0.416 18.562 1.00 90.44 94 THR A O 1
ATOM 698 N N . LEU A 1 95 ? -9.682 -2.262 17.256 1.00 91.94 95 LEU A N 1
ATOM 699 C CA . LEU A 1 95 ? -9.830 -1.566 15.986 1.00 91.94 95 LEU A CA 1
ATOM 700 C C . LEU A 1 95 ? -11.296 -1.307 15.663 1.00 91.94 95 LEU A C 1
ATOM 702 O O . LEU A 1 95 ? -12.148 -2.194 15.694 1.00 91.94 95 LEU A O 1
ATOM 706 N N . LEU A 1 96 ? -11.554 -0.066 15.295 1.00 93.94 96 LEU A N 1
ATOM 707 C CA . LEU A 1 96 ? -12.852 0.455 14.930 1.00 93.94 96 LEU A CA 1
ATOM 708 C C . LEU A 1 96 ? -12.782 0.972 13.501 1.00 93.94 96 LEU A C 1
ATOM 710 O O . LEU A 1 96 ? -11.804 1.626 13.128 1.00 93.94 96 LEU A O 1
ATOM 714 N N . THR A 1 97 ? -13.819 0.724 12.705 1.00 94.94 97 THR A N 1
ATOM 715 C CA . THR A 1 97 ? -13.903 1.320 11.367 1.00 94.94 97 THR A CA 1
ATOM 716 C C . THR A 1 97 ? -13.854 2.837 11.505 1.00 94.94 97 THR A C 1
ATOM 718 O O . THR A 1 97 ? -14.599 3.413 12.298 1.00 94.94 97 THR A O 1
ATOM 721 N N . CYS A 1 98 ? -12.978 3.501 10.748 1.00 94.31 98 CYS A N 1
ATOM 722 C CA . CYS A 1 98 ? -12.859 4.953 10.822 1.00 94.31 98 CYS A CA 1
ATOM 723 C C . CYS A 1 98 ? -14.193 5.603 10.412 1.00 94.31 98 CYS A C 1
ATOM 725 O O . CYS A 1 98 ? -14.624 5.387 9.275 1.00 94.31 98 CYS A O 1
ATOM 727 N N . PRO A 1 99 ? -14.837 6.404 11.280 1.00 92.75 99 PRO A N 1
ATOM 728 C CA . PRO A 1 99 ? -16.173 6.933 11.008 1.00 92.75 99 PRO A CA 1
ATOM 729 C C . PRO A 1 99 ? -16.187 7.952 9.861 1.00 92.75 99 PRO A C 1
ATOM 731 O O . PRO A 1 99 ? -17.165 8.02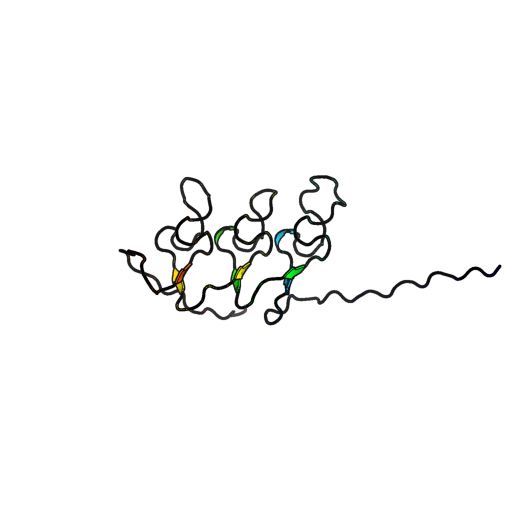2 9.118 1.00 92.75 99 PRO A O 1
ATOM 734 N N . ASP A 1 100 ? -15.087 8.681 9.663 1.00 92.81 100 ASP A N 1
ATOM 735 C CA . ASP A 1 100 ? -15.034 9.784 8.698 1.00 92.81 100 ASP A CA 1
ATOM 736 C C . ASP A 1 100 ? -14.891 9.278 7.258 1.00 92.81 100 ASP A C 1
ATOM 738 O O . ASP A 1 100 ? -15.603 9.713 6.355 1.00 92.81 100 ASP A O 1
ATOM 742 N N . CYS A 1 101 ? -14.020 8.289 7.036 1.00 94.69 101 CYS A N 1
ATOM 743 C CA . CYS A 1 101 ? -13.849 7.673 5.716 1.00 94.69 101 CYS A CA 1
ATOM 744 C C . CYS A 1 101 ? -14.618 6.358 5.539 1.00 94.69 101 CYS A C 1
ATOM 746 O O . CYS A 1 101 ? -14.554 5.767 4.461 1.00 94.69 101 CYS A O 1
ATOM 748 N N . ARG A 1 102 ? -15.319 5.878 6.576 1.00 95.12 102 ARG A N 1
ATOM 749 C CA . ARG A 1 102 ? -16.036 4.588 6.605 1.00 95.12 102 ARG A CA 1
ATOM 750 C C . ARG A 1 102 ? -15.167 3.421 6.123 1.00 95.12 102 ARG A C 1
ATOM 752 O O . ARG A 1 102 ? -15.577 2.637 5.275 1.00 95.12 102 ARG A O 1
ATOM 759 N N . GLY A 1 103 ? -13.921 3.371 6.587 1.00 95.44 103 GLY A N 1
ATOM 760 C CA . GLY A 1 103 ? -12.976 2.313 6.216 1.00 95.44 103 GLY A CA 1
ATOM 761 C C . GLY A 1 103 ? -12.217 2.512 4.901 1.00 95.44 103 GLY A C 1
ATOM 762 O O . GLY A 1 103 ? -11.239 1.808 4.674 1.00 95.44 103 GLY A O 1
ATOM 763 N N . ARG A 1 104 ? -12.584 3.482 4.050 1.00 96.38 104 ARG A N 1
ATOM 764 C CA . ARG A 1 104 ? -11.947 3.655 2.727 1.00 96.38 104 ARG A CA 1
ATOM 765 C C . ARG A 1 104 ? -10.474 4.065 2.788 1.00 96.38 104 ARG A C 1
ATOM 767 O O . ARG A 1 104 ? -9.712 3.756 1.881 1.00 96.38 104 ARG A O 1
ATOM 774 N N . GLY A 1 105 ? -10.077 4.792 3.830 1.00 96.88 105 GLY A N 1
ATOM 775 C CA . GLY A 1 105 ? -8.719 5.316 3.980 1.00 96.88 105 GLY A CA 1
ATOM 776 C C . GLY A 1 105 ? -8.432 6.610 3.205 1.00 96.88 105 GLY A C 1
ATOM 777 O O . GLY A 1 105 ? -7.323 7.122 3.287 1.00 96.88 105 GLY A O 1
ATOM 778 N N . TYR A 1 106 ? -9.397 7.200 2.505 1.00 97.06 106 TYR A N 1
ATOM 779 C CA . TYR A 1 106 ? -9.225 8.488 1.824 1.00 97.06 106 TYR A CA 1
ATOM 780 C C . TYR A 1 106 ? -10.438 9.403 2.000 1.00 97.06 106 TYR A C 1
ATOM 782 O O . TYR A 1 106 ? -11.540 8.942 2.321 1.00 97.06 106 TYR A O 1
ATOM 790 N N . GLU A 1 107 ? -10.216 10.699 1.816 1.00 95.31 107 GLU A N 1
ATOM 791 C CA . GLU A 1 107 ? -11.258 11.727 1.757 1.00 95.31 107 GLU A CA 1
ATOM 792 C C . GLU A 1 107 ? -11.944 11.699 0.389 1.00 95.31 107 GLU A C 1
ATOM 794 O O . GLU A 1 107 ? -11.276 11.597 -0.636 1.00 95.31 107 GLU A O 1
ATOM 799 N N . ALA A 1 108 ? -13.277 11.772 0.357 1.00 90.19 108 ALA A N 1
ATOM 800 C CA . ALA A 1 108 ? -14.034 11.605 -0.887 1.00 90.19 108 ALA A CA 1
ATOM 801 C C . ALA A 1 108 ? -13.781 12.730 -1.905 1.00 90.19 108 ALA A C 1
ATOM 803 O O . ALA A 1 108 ? -13.740 12.458 -3.098 1.00 90.19 108 ALA A O 1
ATOM 804 N N . GLU A 1 109 ? -13.595 13.960 -1.428 1.00 90.06 109 GLU A N 1
ATOM 805 C CA . GLU A 1 109 ? -13.423 15.143 -2.278 1.00 90.06 109 GLU A CA 1
ATOM 806 C C . GLU A 1 109 ? -12.003 15.249 -2.836 1.00 90.06 109 GLU A C 1
ATOM 808 O O . GLU A 1 109 ? -11.813 15.437 -4.032 1.00 90.06 109 GLU A O 1
ATOM 813 N N . SER A 1 110 ? -10.992 15.101 -1.975 1.00 92.44 110 SER A N 1
ATOM 814 C CA . SER A 1 110 ? -9.591 15.313 -2.351 1.00 92.44 110 SER A CA 1
ATOM 815 C C . SER A 1 110 ? -8.894 14.047 -2.857 1.00 92.44 110 SER A C 1
ATOM 817 O O . SER A 1 110 ? -7.841 14.124 -3.488 1.00 92.44 110 SER A O 1
ATOM 819 N N . GLY A 1 111 ? -9.423 12.864 -2.527 1.00 93.25 111 GLY A N 1
ATOM 820 C CA . GLY A 1 111 ? -8.740 11.589 -2.743 1.00 93.25 111 GLY A CA 1
ATOM 821 C C . GLY A 1 111 ? -7.480 11.406 -1.887 1.00 93.25 111 GLY A C 1
ATOM 822 O O . GLY A 1 111 ? -6.805 10.388 -2.027 1.00 93.25 111 GLY A O 1
ATOM 823 N N . MET A 1 112 ? -7.157 12.352 -0.997 1.00 95.75 112 MET A N 1
ATOM 824 C CA . MET A 1 112 ? -5.990 12.286 -0.117 1.00 95.75 112 MET A CA 1
ATOM 825 C C . MET A 1 112 ? -6.205 11.289 1.029 1.00 95.75 112 MET A C 1
ATOM 827 O O . MET A 1 112 ? -7.352 10.975 1.368 1.00 95.75 112 MET A O 1
ATOM 831 N N . PRO A 1 113 ? -5.128 10.785 1.667 1.00 97.62 113 PRO A N 1
ATOM 832 C CA . PRO A 1 113 ? -5.254 9.935 2.844 1.00 97.62 113 PRO A CA 1
ATOM 833 C C . PRO A 1 113 ? -6.142 10.581 3.909 1.00 97.62 113 PRO A C 1
ATOM 835 O O . PRO A 1 113 ? -5.944 11.738 4.273 1.00 97.62 113 PRO A O 1
ATOM 838 N N . CYS A 1 114 ? -7.107 9.821 4.430 1.00 96.94 114 CYS A N 1
ATOM 839 C CA . CYS A 1 114 ? -8.045 10.322 5.432 1.00 96.94 114 CYS A CA 1
ATOM 840 C C . CYS A 1 114 ? -7.283 10.859 6.645 1.00 96.94 114 CYS A C 1
ATOM 842 O O . CYS A 1 114 ? -6.513 10.119 7.259 1.00 96.94 114 CYS A O 1
ATOM 844 N N . ARG A 1 115 ? -7.519 12.120 7.015 1.00 95.44 115 ARG A N 1
ATOM 845 C CA . ARG A 1 115 ? -6.780 12.797 8.095 1.00 95.44 115 ARG A CA 1
ATOM 846 C C . ARG A 1 115 ? -6.967 12.142 9.465 1.00 95.44 115 ARG A C 1
ATOM 848 O O . ARG A 1 115 ? -6.052 12.174 10.282 1.00 95.44 115 ARG A O 1
ATOM 855 N N . THR A 1 116 ? -8.100 11.478 9.682 1.00 93.94 116 THR A N 1
ATOM 856 C CA . THR A 1 116 ? -8.445 10.826 10.953 1.00 93.94 116 THR A CA 1
ATOM 857 C C . THR A 1 116 ? -7.733 9.491 11.142 1.00 93.94 116 THR A C 1
ATOM 859 O O . THR A 1 116 ? -7.108 9.262 12.172 1.00 93.94 116 THR A O 1
ATOM 862 N N . CYS A 1 117 ? -7.789 8.600 10.148 1.00 95.00 117 CYS A N 1
ATOM 863 C CA . CYS A 1 117 ? -7.141 7.283 10.228 1.00 95.00 117 CYS A CA 1
ATOM 864 C C . CYS A 1 117 ? -5.789 7.214 9.509 1.00 95.00 117 CYS A C 1
ATOM 866 O O . CYS A 1 117 ? -5.211 6.135 9.402 1.00 95.00 117 CYS A O 1
ATOM 868 N N . LYS A 1 118 ? -5.307 8.332 8.954 1.00 96.00 118 LYS A N 1
ATOM 869 C CA . LYS A 1 118 ? -4.066 8.443 8.163 1.00 96.00 118 LYS A CA 1
ATOM 870 C C . LYS A 1 118 ? -3.994 7.444 7.000 1.00 96.00 118 LYS A C 1
ATOM 872 O O . LYS A 1 118 ? -2.930 6.966 6.625 1.00 96.00 118 LYS A O 1
ATOM 877 N N . GLY A 1 119 ? -5.157 7.101 6.454 1.00 96.38 119 GLY A N 1
ATOM 878 C CA . GLY A 1 119 ? -5.328 6.128 5.377 1.00 96.38 119 GLY A CA 1
ATOM 879 C C . GLY A 1 119 ? -5.240 4.648 5.740 1.00 96.38 119 GLY A C 1
ATOM 880 O O . GLY A 1 119 ? -5.253 3.801 4.845 1.00 96.38 119 GLY A O 1
ATOM 881 N N . ILE A 1 120 ? -5.230 4.326 7.035 1.00 96.25 120 ILE A N 1
ATOM 882 C CA . ILE A 1 120 ? -5.280 2.948 7.546 1.00 96.25 120 ILE A CA 1
ATOM 883 C C . ILE A 1 120 ? -6.699 2.362 7.418 1.00 96.25 120 ILE A C 1
ATOM 885 O O . ILE A 1 120 ? -6.856 1.158 7.263 1.00 96.25 120 ILE A O 1
ATOM 889 N N . GLY A 1 121 ? -7.737 3.205 7.454 1.00 96.19 121 GLY A N 1
ATOM 890 C CA . GLY A 1 121 ? -9.148 2.789 7.399 1.00 96.19 121 GLY A CA 1
ATOM 891 C C . GLY A 1 121 ? -9.752 2.452 8.767 1.00 96.19 121 GLY A C 1
ATOM 892 O O . GLY A 1 121 ? -10.972 2.426 8.910 1.00 96.19 121 GLY A O 1
ATOM 893 N N . VAL A 1 122 ? -8.925 2.301 9.801 1.00 95.44 122 VAL A N 1
ATOM 894 C CA . VAL A 1 122 ? -9.358 2.037 11.179 1.00 95.44 122 VAL A CA 1
ATOM 895 C C . VAL A 1 122 ? -8.747 3.023 12.169 1.00 95.44 122 VAL A C 1
ATOM 897 O O . VAL A 1 122 ? -7.727 3.653 11.888 1.00 95.44 122 VAL A O 1
ATOM 900 N N . VAL A 1 123 ? -9.386 3.150 13.326 1.00 93.75 123 VAL A N 1
ATOM 901 C CA . VAL A 1 123 ? -8.910 3.896 14.500 1.00 93.75 123 VAL A CA 1
ATOM 902 C C . VAL A 1 123 ? -8.977 2.995 15.734 1.00 93.75 123 VAL A C 1
ATOM 904 O O . VAL A 1 123 ? -9.651 1.968 15.715 1.00 93.75 123 VAL A O 1
ATOM 907 N N . THR A 1 124 ? -8.273 3.351 16.803 1.00 90.88 124 THR A N 1
ATOM 908 C CA . THR A 1 124 ? -8.252 2.576 18.052 1.00 90.88 124 THR A CA 1
ATOM 909 C C . THR A 1 124 ? -9.227 3.159 19.068 1.00 90.88 124 THR A C 1
ATOM 911 O O . THR A 1 124 ? -9.282 4.378 19.244 1.00 90.88 124 THR A O 1
ATOM 914 N N . SER A 1 125 ? -9.973 2.307 19.770 1.00 76.56 125 SER A N 1
ATOM 915 C CA . SER A 1 125 ? -10.832 2.745 20.877 1.00 76.56 125 SER A CA 1
ATOM 916 C C . SER A 1 125 ? -9.974 3.062 22.111 1.00 76.56 125 SER A C 1
ATOM 918 O O . SER A 1 125 ? -9.628 2.160 22.870 1.00 76.56 125 SER A O 1
ATOM 920 N N . GLY A 1 126 ? -9.550 4.320 22.293 1.00 61.94 126 GLY A N 1
ATOM 921 C CA . GLY A 1 126 ? -8.802 4.717 23.493 1.00 61.94 126 GLY A CA 1
ATOM 922 C C . GLY A 1 126 ? -8.117 6.088 23.447 1.00 61.94 126 GLY A C 1
ATOM 923 O O . GLY A 1 126 ? -7.143 6.265 22.727 1.00 61.94 126 GLY A O 1
ATOM 924 N N . ARG A 1 127 ? -8.596 6.986 24.327 1.00 48.78 127 ARG A N 1
ATOM 925 C CA . ARG A 1 127 ? -8.060 8.297 24.770 1.00 48.78 127 ARG A CA 1
ATOM 926 C C . ARG A 1 127 ? -8.120 9.453 23.747 1.00 48.78 127 ARG A C 1
ATOM 928 O O . ARG A 1 127 ? -7.210 9.673 22.963 1.00 48.78 127 ARG A O 1
ATOM 935 N N . ASN A 1 128 ? -9.182 10.259 23.876 1.00 48.09 128 ASN A N 1
ATOM 936 C CA . ASN A 1 128 ? -9.337 11.635 23.364 1.00 48.09 128 ASN A CA 1
ATOM 937 C C . ASN A 1 128 ? -9.576 11.841 21.857 1.00 48.09 128 ASN A C 1
ATOM 939 O O . ASN A 1 128 ? -8.958 12.695 21.229 1.00 48.09 128 ASN A O 1
ATOM 943 N N . GLY A 1 129 ? -10.567 11.150 21.290 1.00 48.62 129 GLY A N 1
ATOM 944 C CA . GLY A 1 129 ? -11.165 11.522 20.004 1.00 48.62 129 GLY A CA 1
ATOM 945 C C . GLY A 1 129 ? -12.682 11.598 20.132 1.00 48.62 129 GLY A C 1
ATOM 946 O O . GLY A 1 129 ? -13.327 10.622 20.496 1.00 48.62 129 GLY A O 1
ATOM 947 N N . ARG A 1 130 ? -13.252 12.774 19.875 1.00 55.06 130 ARG A N 1
ATOM 948 C CA . ARG A 1 130 ? -14.681 13.107 19.980 1.00 55.06 130 ARG A CA 1
ATOM 949 C C . ARG A 1 130 ? -15.485 12.394 18.874 1.00 55.06 130 ARG A C 1
ATOM 951 O O . ARG A 1 130 ? -15.942 13.034 17.935 1.00 55.06 130 ARG A O 1
ATOM 958 N N . PHE A 1 131 ? -15.635 11.071 18.940 1.00 52.31 131 PHE A N 1
ATOM 959 C CA . PHE A 1 131 ? -16.347 10.292 17.919 1.00 52.31 131 PHE A CA 1
ATOM 960 C C . PHE A 1 131 ? -17.850 10.227 18.234 1.00 52.31 131 PHE A C 1
ATOM 962 O O . PHE A 1 131 ? -18.286 9.509 19.126 1.00 52.31 131 PHE A O 1
ATOM 969 N N . ARG A 1 132 ? -18.653 11.016 17.505 1.00 51.00 132 ARG A N 1
ATOM 970 C CA . ARG A 1 132 ? -20.113 11.164 17.690 1.00 51.00 132 ARG A CA 1
ATOM 971 C C . ARG A 1 132 ? -20.986 10.212 16.852 1.00 51.00 132 ARG A C 1
ATOM 973 O O . ARG A 1 132 ? -22.181 10.461 16.732 1.00 51.00 132 ARG A O 1
ATOM 980 N N . LYS A 1 133 ? -20.455 9.146 16.245 1.00 49.66 133 LYS A N 1
ATOM 981 C CA . LYS A 1 133 ? -21.281 8.242 15.418 1.00 49.66 133 LYS A CA 1
ATOM 982 C C . LYS A 1 133 ? -20.977 6.765 15.620 1.00 49.66 133 LYS A C 1
ATOM 984 O O . LYS A 1 133 ? -19.848 6.404 15.930 1.00 49.66 133 LYS A O 1
ATOM 989 N N . ALA A 1 134 ? -22.034 5.970 15.418 1.00 47.19 134 ALA A N 1
ATOM 990 C CA . ALA A 1 134 ? -22.098 4.519 15.532 1.00 47.19 134 ALA A CA 1
ATOM 991 C C . ALA A 1 134 ? -20.863 3.857 14.919 1.00 47.19 134 ALA A C 1
ATOM 993 O O . ALA A 1 134 ? -20.558 4.015 13.735 1.00 47.19 134 ALA A O 1
ATOM 994 N N . VAL A 1 135 ? -20.134 3.157 15.775 1.00 52.56 135 VAL A N 1
ATOM 995 C CA . VAL A 1 135 ? -18.855 2.560 15.448 1.00 52.56 135 VAL A CA 1
ATOM 996 C C . VAL A 1 135 ? -19.076 1.085 15.150 1.00 52.56 135 VAL A C 1
ATOM 998 O O . VAL A 1 135 ? -19.491 0.331 16.026 1.00 52.56 135 VAL A O 1
ATOM 1001 N N . HIS A 1 136 ? -18.756 0.658 13.931 1.00 58.50 136 HIS A N 1
ATOM 1002 C CA . HIS A 1 136 ? -18.664 -0.764 13.622 1.00 58.50 136 HIS A CA 1
ATOM 1003 C C . HIS A 1 136 ? -17.286 -1.273 14.051 1.00 58.50 136 HIS A C 1
ATOM 1005 O O . HIS A 1 136 ? -16.257 -0.872 13.487 1.00 58.50 136 HIS A O 1
ATOM 1011 N N . LEU A 1 137 ? -17.282 -2.132 15.073 1.00 56.66 137 LEU A N 1
ATOM 1012 C CA . LEU A 1 137 ? -16.135 -2.962 15.432 1.00 56.66 137 LEU A CA 1
ATOM 1013 C C . LEU A 1 137 ? -15.689 -3.719 14.182 1.00 56.66 137 LEU A C 1
ATOM 1015 O O . LEU A 1 137 ? -16.512 -4.336 13.505 1.00 56.66 137 LEU A O 1
ATOM 1019 N N . VAL A 1 138 ? -14.399 -3.647 13.862 1.00 56.94 138 VAL A N 1
ATOM 1020 C CA . VAL A 1 138 ? -13.840 -4.515 12.827 1.00 56.94 138 VAL A CA 1
ATOM 1021 C C . VAL A 1 138 ? -13.579 -5.859 13.503 1.00 56.94 138 VAL A C 1
ATOM 1023 O O . VAL A 1 138 ? -12.766 -5.888 14.433 1.00 56.94 138 VAL A O 1
ATOM 1026 N N . PRO A 1 139 ? -14.259 -6.954 13.110 1.00 47.25 139 PRO A N 1
ATOM 1027 C CA . PRO A 1 139 ? -13.915 -8.269 13.626 1.00 47.25 139 PRO A CA 1
ATOM 1028 C C . PRO A 1 139 ? -12.446 -8.548 13.308 1.00 47.25 139 PRO A C 1
ATOM 1030 O O . PRO A 1 139 ? -11.938 -8.147 12.260 1.00 47.25 139 PRO A O 1
ATOM 1033 N N . ALA A 1 140 ? -11.745 -9.206 14.229 1.00 48.88 140 ALA A N 1
ATOM 1034 C CA . ALA A 1 140 ? -10.397 -9.693 13.987 1.00 48.88 140 ALA A CA 1
ATOM 1035 C C . ALA A 1 140 ? -10.477 -10.814 12.941 1.00 48.88 140 ALA A C 1
ATOM 1037 O O . ALA A 1 140 ? -10.505 -11.988 13.287 1.00 48.88 140 ALA A O 1
ATOM 1038 N N . THR A 1 141 ? -10.609 -10.470 11.660 1.00 44.97 141 THR A N 1
ATOM 1039 C CA . THR A 1 141 ? -10.672 -11.471 10.598 1.00 44.97 141 THR A CA 1
ATOM 1040 C C . THR A 1 141 ? -9.272 -12.025 10.399 1.00 44.97 141 THR A C 1
ATOM 1042 O O . THR A 1 141 ? -8.441 -11.428 9.708 1.00 44.97 141 THR A O 1
ATOM 1045 N N . GLY A 1 142 ? -9.028 -13.164 11.047 1.00 43.25 142 GLY A N 1
ATOM 1046 C CA . GLY A 1 142 ? -8.167 -14.194 10.497 1.00 43.25 142 GLY A CA 1
ATOM 1047 C C . GLY A 1 142 ? -8.660 -14.563 9.099 1.00 43.25 142 GLY A C 1
ATOM 1048 O O . GLY A 1 142 ? -9.849 -14.491 8.792 1.00 43.25 142 GLY A O 1
ATOM 1049 N N . SER A 1 143 ? -7.705 -14.858 8.234 1.00 44.09 143 SER A N 1
ATOM 1050 C CA . SE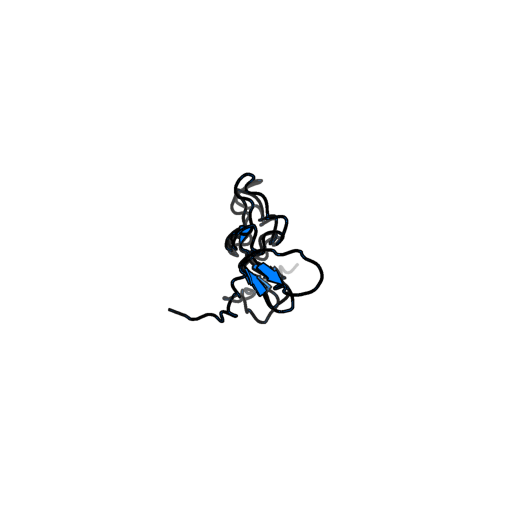R A 1 143 ? -7.888 -15.366 6.883 1.00 44.09 143 SER A CA 1
ATOM 1051 C C . SER A 1 143 ? -8.776 -16.611 6.861 1.00 44.09 143 SER A C 1
ATOM 1053 O O . SER A 1 143 ? -8.389 -17.628 7.431 1.00 44.09 143 SER A O 1
ATOM 1055 N N . GLU A 1 144 ? -9.895 -16.561 6.139 1.00 42.56 144 GLU A N 1
ATOM 1056 C CA . GLU A 1 144 ? -10.614 -17.763 5.718 1.00 42.56 144 GLU A CA 1
ATOM 1057 C C . GLU A 1 144 ? -10.540 -17.877 4.194 1.00 42.56 144 GLU A C 1
ATOM 1059 O O . GLU A 1 144 ? -10.907 -16.976 3.437 1.00 42.56 144 GLU A O 1
ATOM 1064 N N . THR A 1 145 ? -9.919 -18.977 3.793 1.00 44.78 145 THR A N 1
ATOM 1065 C CA . THR A 1 145 ? -9.622 -19.468 2.451 1.00 44.78 145 THR A CA 1
ATOM 1066 C C . THR A 1 145 ? -10.878 -19.828 1.661 1.00 44.78 145 THR A C 1
ATOM 1068 O O . THR A 1 145 ? -11.789 -20.447 2.209 1.00 44.78 145 THR A O 1
ATOM 1071 N N . ARG A 1 146 ? -10.859 -19.580 0.348 1.00 45.22 146 ARG A N 1
ATOM 1072 C CA . ARG A 1 146 ? -11.489 -20.460 -0.642 1.00 45.22 146 ARG A CA 1
ATOM 1073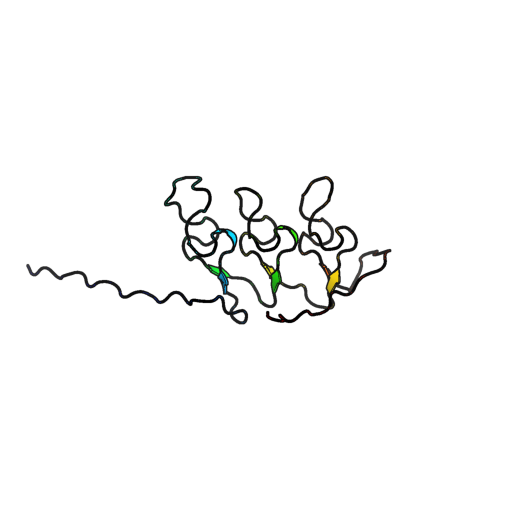 C C . ARG A 1 146 ? -10.647 -20.494 -1.908 1.00 45.22 146 ARG A C 1
ATOM 1075 O O . ARG A 1 146 ? -10.128 -19.416 -2.274 1.00 45.22 146 ARG A O 1
#

Organism: Isosphaera pallida (strain ATCC 43644 / DSM 9630 / IS1B) (NCBI:txid575540)

Secondary structure (DSSP, 8-state):
-PPPPPPP-------SS--TTSSEEE-TTTTTSSB-TT-SS-TT-B-TTTTTSSEEE-PSSEEE-TTTTTS-EETTEE-TTTTTSSEEEPPSS-EEE-TTTTTSSB-TTT-SBPTTTTTSSEEES-SS----S---B---------

pLDDT: mean 80.56, std 19.96, range [42.56, 98.25]

Radius of gyration: 19.62 Å; chains: 1; bounding box: 72×36×43 Å